Protein AF-A0A2T5MCN2-F1 (afdb_monomer_lite)

Structure (mmCIF, N/CA/C/O backbone):
data_AF-A0A2T5MCN2-F1
#
_entry.id   AF-A0A2T5MCN2-F1
#
loop_
_atom_site.group_PDB
_atom_site.id
_atom_site.type_symbol
_atom_site.label_atom_id
_atom_site.label_alt_id
_atom_site.label_comp_id
_atom_site.label_asym_id
_atom_site.label_entity_id
_atom_site.label_seq_id
_atom_site.pdbx_PDB_ins_code
_atom_site.Cartn_x
_atom_site.Cartn_y
_atom_site.Cartn_z
_atom_site.occupancy
_atom_site.B_iso_or_equiv
_atom_site.auth_seq_id
_atom_site.auth_comp_id
_atom_site.auth_asym_id
_atom_site.auth_atom_id
_atom_site.pdbx_PDB_model_num
ATOM 1 N N . MET A 1 1 ? 43.649 1.079 -16.950 1.00 46.91 1 MET A N 1
ATOM 2 C CA . MET A 1 1 ? 42.251 0.987 -17.440 1.00 46.91 1 MET A CA 1
ATOM 3 C C . MET A 1 1 ? 41.212 0.605 -16.368 1.00 46.91 1 MET A C 1
ATOM 5 O O . MET A 1 1 ? 40.053 0.460 -16.712 1.00 46.91 1 MET A O 1
ATOM 9 N N . PHE A 1 2 ? 41.551 0.526 -15.072 1.00 48.06 2 PHE A N 1
ATOM 10 C CA . PHE A 1 2 ? 40.598 0.123 -14.013 1.00 48.06 2 PHE A CA 1
ATOM 11 C C . PHE A 1 2 ? 39.789 1.269 -13.373 1.00 48.06 2 PHE A C 1
ATOM 13 O O . PHE A 1 2 ? 38.856 1.026 -12.616 1.00 48.06 2 PHE A O 1
ATOM 20 N N . LYS A 1 3 ? 40.130 2.530 -13.666 1.00 44.03 3 LYS A N 1
ATOM 21 C CA . LYS A 1 3 ? 39.571 3.696 -12.963 1.00 44.03 3 LYS A CA 1
ATOM 22 C C . LYS A 1 3 ? 38.151 4.068 -13.425 1.00 44.03 3 LYS A C 1
ATOM 24 O O . LYS A 1 3 ? 37.387 4.597 -12.631 1.00 44.03 3 LYS A O 1
ATOM 29 N N . ASN A 1 4 ? 37.769 3.727 -14.662 1.00 47.72 4 ASN A N 1
ATOM 30 C CA . ASN A 1 4 ? 36.442 4.058 -15.202 1.00 47.72 4 ASN A CA 1
ATOM 31 C C . ASN A 1 4 ? 35.338 3.087 -14.758 1.00 47.72 4 ASN A C 1
ATOM 33 O O . ASN A 1 4 ? 34.189 3.498 -14.651 1.00 47.72 4 ASN A O 1
ATOM 37 N N . PHE A 1 5 ? 35.666 1.827 -14.454 1.00 51.50 5 PHE A N 1
ATOM 38 C CA . PHE A 1 5 ? 34.665 0.850 -14.008 1.00 51.50 5 PHE A CA 1
ATOM 39 C C . PHE A 1 5 ? 34.143 1.159 -12.600 1.00 51.50 5 PHE A C 1
ATOM 41 O O . PHE A 1 5 ? 32.957 1.004 -12.325 1.00 51.50 5 PHE A O 1
ATOM 48 N N . LEU A 1 6 ? 35.018 1.670 -11.727 1.00 50.34 6 LEU A N 1
ATOM 49 C CA . LEU A 1 6 ? 34.664 2.003 -10.348 1.00 50.34 6 LEU A CA 1
ATOM 50 C C . LEU A 1 6 ? 33.726 3.220 -10.266 1.00 50.34 6 LEU A C 1
ATOM 52 O O . LEU A 1 6 ? 32.843 3.256 -9.418 1.00 50.34 6 LEU A O 1
ATOM 56 N N . VAL A 1 7 ? 33.867 4.181 -11.187 1.00 53.97 7 VAL A N 1
ATOM 57 C CA . VAL A 1 7 ? 32.994 5.367 -11.269 1.00 53.97 7 VAL A CA 1
ATOM 58 C C . VAL A 1 7 ? 31.598 4.999 -11.778 1.00 53.97 7 VAL A C 1
ATOM 60 O O . VAL A 1 7 ? 30.608 5.508 -11.261 1.00 53.97 7 VAL A O 1
ATOM 63 N N . ILE A 1 8 ? 31.498 4.077 -12.740 1.00 53.81 8 ILE A N 1
ATOM 64 C CA . ILE A 1 8 ? 30.208 3.615 -13.277 1.00 53.81 8 ILE A CA 1
ATOM 65 C C . ILE A 1 8 ? 29.463 2.757 -12.243 1.00 53.81 8 ILE A C 1
ATOM 67 O O . ILE A 1 8 ? 28.261 2.933 -12.054 1.00 53.81 8 ILE A O 1
ATOM 71 N N . ALA A 1 9 ? 30.171 1.883 -11.519 1.00 53.72 9 ALA A N 1
ATOM 72 C CA . ALA A 1 9 ? 29.577 1.080 -10.450 1.00 53.72 9 ALA A CA 1
ATOM 73 C C . ALA A 1 9 ? 29.083 1.946 -9.275 1.00 53.72 9 ALA A C 1
ATOM 75 O O . ALA A 1 9 ? 27.984 1.715 -8.768 1.00 53.72 9 ALA A O 1
ATOM 76 N N . LEU A 1 10 ? 29.835 2.988 -8.889 1.00 51.22 10 LEU A N 1
ATOM 77 C CA . LEU A 1 10 ? 29.373 3.946 -7.878 1.00 51.22 10 LEU A CA 1
ATOM 78 C C . LEU A 1 10 ? 28.156 4.748 -8.363 1.00 51.22 10 LEU A C 1
ATOM 80 O O . LEU A 1 10 ? 27.200 4.914 -7.609 1.00 51.22 10 LEU A O 1
ATOM 84 N N . ALA A 1 11 ? 28.147 5.208 -9.617 1.00 49.97 11 ALA A N 1
ATOM 85 C CA . ALA A 1 11 ? 27.020 5.961 -10.171 1.00 49.97 11 ALA A CA 1
ATOM 86 C C . ALA A 1 11 ? 25.726 5.127 -10.229 1.00 49.97 11 ALA A C 1
ATOM 88 O O . ALA A 1 11 ? 24.652 5.633 -9.901 1.00 49.97 11 ALA A O 1
ATOM 89 N N . LEU A 1 12 ? 25.829 3.834 -10.557 1.00 49.88 12 LEU A N 1
ATOM 90 C CA . LEU A 1 12 ? 24.703 2.898 -10.496 1.00 49.88 12 LEU A CA 1
ATOM 91 C C . LEU A 1 12 ? 24.192 2.724 -9.059 1.00 49.88 12 LEU A C 1
ATOM 93 O O . LEU A 1 12 ? 22.981 2.747 -8.842 1.00 49.88 12 LEU A O 1
ATOM 97 N N . SER A 1 13 ? 25.096 2.644 -8.076 1.00 50.44 13 SER A N 1
ATOM 98 C CA . SER A 1 13 ? 24.719 2.499 -6.663 1.00 50.44 13 SER A CA 1
ATOM 99 C C . SER A 1 13 ? 24.060 3.748 -6.062 1.00 50.44 13 SER A C 1
ATOM 101 O O . SER A 1 13 ? 23.161 3.613 -5.236 1.00 50.44 13 SER A O 1
ATOM 103 N N . LEU A 1 14 ? 24.425 4.959 -6.510 1.00 49.44 14 LEU A N 1
ATOM 104 C CA . LEU A 1 14 ? 23.756 6.192 -6.071 1.00 49.44 14 LEU A CA 1
ATOM 105 C C . LEU A 1 14 ? 22.398 6.403 -6.763 1.00 49.44 14 LEU A C 1
ATOM 107 O O . LEU A 1 14 ? 21.497 6.990 -6.168 1.00 49.44 14 LEU A O 1
ATOM 111 N N . SER A 1 15 ? 22.220 5.907 -7.994 1.00 47.81 15 SER A N 1
ATOM 112 C CA . SER A 1 15 ? 20.956 6.057 -8.739 1.00 47.81 15 SER A CA 1
ATOM 113 C C . SER A 1 15 ? 19.795 5.235 -8.166 1.00 47.81 15 SER A C 1
ATOM 115 O O . SER A 1 15 ? 18.632 5.570 -8.388 1.00 47.81 15 SER A O 1
ATOM 117 N N . ALA A 1 16 ? 20.101 4.190 -7.391 1.00 51.44 16 ALA A N 1
ATOM 118 C CA . ALA A 1 16 ? 19.106 3.330 -6.755 1.00 51.44 16 ALA A CA 1
ATOM 119 C C . ALA A 1 16 ? 18.401 3.990 -5.553 1.00 51.44 16 ALA A C 1
ATOM 121 O O . ALA A 1 16 ? 17.403 3.459 -5.082 1.00 51.44 16 ALA A O 1
ATOM 122 N N . CYS A 1 17 ? 18.889 5.143 -5.078 1.00 53.69 17 CYS A N 1
ATOM 123 C CA . CYS A 1 17 ? 18.355 5.839 -3.902 1.00 53.69 17 CYS A CA 1
ATOM 124 C C . CYS A 1 17 ? 17.613 7.145 -4.250 1.00 53.69 17 CYS A C 1
ATOM 126 O O . CYS A 1 17 ? 17.279 7.932 -3.366 1.00 53.69 17 CYS A O 1
ATOM 128 N N . VAL A 1 18 ? 17.376 7.417 -5.540 1.00 64.38 18 VAL A N 1
ATOM 129 C CA . VAL A 1 18 ? 16.659 8.621 -5.975 1.00 64.38 18 VAL A CA 1
ATOM 130 C C . VAL A 1 18 ? 15.195 8.275 -6.218 1.00 64.38 18 VAL A C 1
ATOM 132 O O . VAL A 1 18 ? 14.833 7.718 -7.256 1.00 64.38 18 VAL A O 1
ATOM 135 N N . THR A 1 19 ? 14.343 8.640 -5.263 1.00 68.31 19 THR A N 1
ATOM 136 C CA . THR A 1 19 ? 12.894 8.691 -5.470 1.00 68.31 19 THR A CA 1
ATOM 137 C C . THR A 1 19 ? 12.600 9.745 -6.540 1.00 68.31 19 THR A C 1
ATOM 139 O O . THR A 1 19 ? 12.780 10.938 -6.300 1.00 68.31 19 THR A O 1
ATOM 142 N N . LEU A 1 20 ? 12.166 9.320 -7.730 1.00 78.12 20 LEU A N 1
ATOM 143 C CA . LEU A 1 20 ? 11.791 10.214 -8.834 1.00 78.12 20 LEU A CA 1
ATOM 144 C C . LEU A 1 20 ? 10.558 11.032 -8.464 1.00 78.12 20 LEU A C 1
ATOM 146 O O . LEU A 1 20 ? 10.486 12.229 -8.737 1.00 78.12 20 LEU A O 1
ATOM 150 N N . TYR A 1 21 ? 9.575 10.374 -7.854 1.00 80.56 21 TYR A N 1
ATOM 151 C CA . TYR A 1 21 ? 8.405 11.042 -7.314 1.00 80.56 21 TYR A CA 1
ATOM 152 C C . TYR A 1 21 ? 7.809 10.263 -6.148 1.00 80.56 21 TYR A C 1
ATOM 154 O O . TYR A 1 21 ? 7.876 9.037 -6.087 1.00 80.56 21 TYR A O 1
ATOM 162 N N . SER A 1 22 ? 7.184 11.007 -5.243 1.00 84.94 22 SER A N 1
ATOM 163 C CA . SER A 1 22 ? 6.404 10.476 -4.135 1.00 84.94 22 SER A CA 1
ATOM 164 C C . SER A 1 22 ? 4.974 10.986 -4.251 1.00 84.94 22 SER A C 1
ATOM 166 O O . SER A 1 22 ? 4.742 12.174 -4.510 1.00 84.94 22 SER A O 1
ATOM 168 N N . LYS A 1 23 ? 4.003 10.088 -4.106 1.00 87.88 23 LYS A N 1
ATOM 169 C CA . LYS A 1 23 ? 2.585 10.441 -4.034 1.00 87.88 23 LYS A CA 1
ATOM 170 C C . LYS A 1 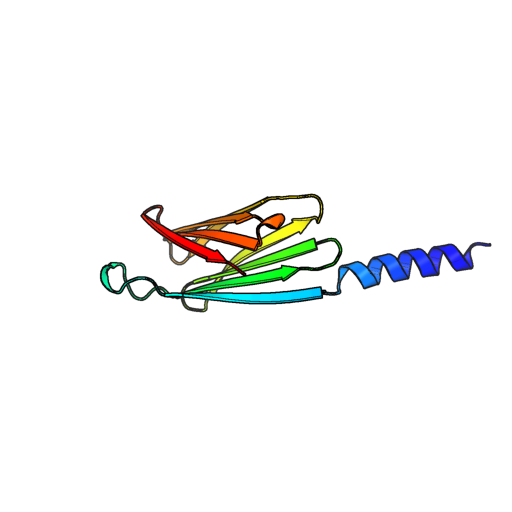23 ? 1.964 9.767 -2.826 1.00 87.88 23 LYS A C 1
ATOM 172 O O . LYS A 1 23 ? 2.054 8.555 -2.679 1.00 87.88 23 LYS A O 1
ATOM 177 N N . THR A 1 24 ? 1.271 10.560 -2.020 1.00 89.44 24 THR A N 1
ATOM 178 C CA . THR A 1 24 ? 0.465 10.075 -0.902 1.00 89.44 24 THR A CA 1
ATOM 179 C C . THR A 1 24 ? -1.008 10.269 -1.224 1.00 89.44 24 THR A C 1
ATOM 181 O O . THR A 1 24 ? -1.417 11.312 -1.748 1.00 89.44 24 THR A O 1
ATOM 184 N N . ARG A 1 25 ? -1.807 9.246 -0.937 1.00 90.06 25 ARG A N 1
ATOM 185 C CA . ARG A 1 25 ? -3.259 9.254 -1.073 1.00 90.06 25 ARG A CA 1
ATOM 186 C C . ARG A 1 25 ? -3.882 8.790 0.219 1.00 90.06 25 ARG A C 1
ATOM 188 O O . ARG A 1 25 ? -3.456 7.799 0.796 1.00 90.06 25 ARG A O 1
ATOM 195 N N . GLU A 1 26 ? -4.910 9.509 0.630 1.00 89.81 26 GLU A N 1
ATOM 196 C CA . GLU A 1 26 ? -5.668 9.199 1.827 1.00 89.81 26 GLU A CA 1
ATOM 197 C C . GLU A 1 26 ? -7.095 8.837 1.446 1.00 89.81 26 GLU A C 1
ATOM 199 O O . GLU A 1 26 ? -7.699 9.443 0.558 1.00 89.81 26 GLU A O 1
ATOM 204 N N . TRP A 1 27 ? -7.633 7.853 2.144 1.00 88.25 27 TRP A N 1
ATOM 205 C CA . TRP A 1 27 ? -9.020 7.452 2.076 1.00 88.25 27 TRP A CA 1
ATOM 206 C C . TRP A 1 27 ? -9.562 7.340 3.492 1.00 88.25 27 TRP A C 1
ATOM 208 O O . TRP A 1 27 ? -8.938 6.752 4.374 1.00 88.25 27 TRP A O 1
ATOM 218 N N . LYS A 1 28 ? -10.736 7.924 3.709 1.00 86.69 28 LYS A N 1
ATOM 219 C CA . LYS A 1 28 ? -11.449 7.837 4.978 1.00 86.69 28 LYS A CA 1
ATOM 220 C C . LYS A 1 28 ? -12.598 6.863 4.816 1.00 86.69 28 LYS A C 1
ATOM 222 O O . LYS A 1 28 ? -13.395 7.000 3.885 1.00 86.69 28 LYS A O 1
ATOM 227 N N . ALA A 1 29 ? -12.672 5.904 5.724 1.00 79.94 29 ALA A N 1
ATOM 228 C 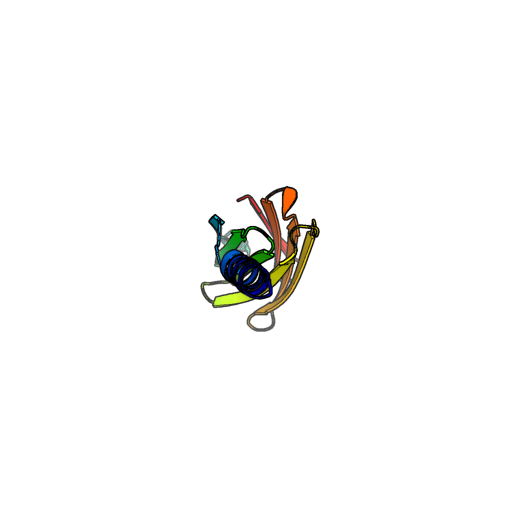CA . ALA A 1 29 ? -13.751 4.947 5.752 1.00 79.94 29 ALA A CA 1
ATOM 229 C C . ALA A 1 29 ? -15.085 5.649 6.049 1.00 79.94 29 ALA A C 1
ATOM 231 O O . ALA A 1 29 ? -15.123 6.634 6.794 1.00 79.94 29 ALA A O 1
ATOM 232 N N . PRO A 1 30 ? -16.196 5.171 5.465 1.00 77.19 30 PRO A N 1
ATOM 233 C CA . PRO A 1 30 ? -17.518 5.646 5.831 1.00 77.19 30 PRO A CA 1
ATOM 234 C C . PRO A 1 30 ? -17.765 5.435 7.325 1.00 77.19 30 PRO A C 1
ATOM 236 O O . PRO A 1 30 ? -17.472 4.373 7.865 1.00 77.19 30 PRO A O 1
ATOM 239 N N . ARG A 1 31 ? -18.414 6.402 7.974 1.00 72.38 31 ARG A N 1
ATOM 240 C CA . ARG A 1 31 ? -18.680 6.395 9.425 1.00 72.38 31 ARG A CA 1
ATOM 241 C C . ARG A 1 31 ? -19.386 5.128 9.945 1.00 72.38 31 ARG A C 1
ATOM 243 O O . ARG A 1 31 ? -19.300 4.817 11.123 1.00 72.38 31 ARG A O 1
ATOM 250 N N . ILE A 1 32 ? -20.078 4.403 9.062 1.00 68.12 32 ILE A N 1
ATOM 251 C CA . ILE A 1 32 ? -20.814 3.160 9.349 1.00 68.12 32 ILE A CA 1
ATOM 252 C C . ILE A 1 32 ? -19.869 1.999 9.703 1.00 68.12 32 ILE A C 1
ATOM 254 O O . ILE A 1 32 ? -20.247 1.120 10.470 1.00 68.12 32 ILE A O 1
ATOM 258 N N . VAL A 1 33 ? -18.648 1.996 9.166 1.00 66.44 33 VAL A N 1
ATOM 259 C CA . VAL A 1 33 ? -17.646 0.937 9.381 1.00 66.44 33 VAL A CA 1
ATOM 260 C C . VAL A 1 33 ? -16.546 1.341 10.373 1.00 66.44 33 VAL A C 1
ATOM 262 O O . VAL A 1 33 ? -15.610 0.580 10.587 1.00 66.44 33 VAL A O 1
ATOM 265 N N . GLY A 1 34 ? -16.678 2.507 11.013 1.00 69.31 34 GLY A N 1
ATOM 266 C CA . GLY A 1 34 ? -15.712 3.068 11.961 1.00 69.31 34 GLY A CA 1
ATOM 267 C C . GLY A 1 34 ? -14.873 4.207 11.375 1.00 69.31 34 GLY A C 1
ATOM 268 O O . GLY A 1 34 ? -14.805 4.397 10.160 1.00 69.31 34 GLY A O 1
ATOM 269 N N . ASP A 1 35 ? -14.224 4.976 12.250 1.00 77.19 35 ASP A N 1
ATOM 270 C CA . ASP A 1 35 ? -13.352 6.093 11.867 1.00 77.19 35 ASP A CA 1
ATOM 271 C C . ASP A 1 35 ? -11.948 5.575 11.502 1.00 77.19 35 ASP A C 1
ATOM 273 O O . ASP A 1 35 ? -10.970 5.789 12.219 1.00 77.19 35 ASP A O 1
ATOM 277 N N . TYR A 1 36 ? -11.851 4.858 10.379 1.00 80.56 36 TYR A N 1
ATOM 278 C CA . TYR A 1 36 ? -10.571 4.426 9.814 1.00 80.56 36 TYR A CA 1
ATOM 279 C C . TYR A 1 36 ? -10.084 5.410 8.747 1.00 80.56 36 TYR A C 1
ATOM 281 O O . TYR A 1 36 ? -10.809 5.741 7.811 1.00 80.56 36 TYR A O 1
ATOM 289 N N . THR A 1 37 ? -8.837 5.860 8.850 1.00 87.56 37 THR A N 1
ATOM 290 C CA . THR A 1 37 ? -8.151 6.630 7.804 1.00 87.56 37 THR A CA 1
ATOM 291 C C . THR A 1 37 ? -7.005 5.801 7.256 1.00 87.56 37 THR A C 1
ATOM 293 O O . THR A 1 37 ? -6.047 5.521 7.971 1.00 87.56 37 THR A O 1
ATOM 296 N N . VAL A 1 38 ? -7.095 5.412 5.991 1.00 88.19 38 VAL A N 1
ATOM 297 C CA . VAL A 1 38 ? -6.036 4.703 5.275 1.00 88.19 38 VAL A CA 1
ATOM 298 C C . VAL A 1 38 ? -5.236 5.722 4.488 1.00 88.19 38 VAL A C 1
ATOM 300 O O . VAL A 1 38 ? -5.798 6.431 3.657 1.00 88.19 38 VAL A O 1
ATOM 303 N N . SER A 1 39 ? -3.933 5.790 4.712 1.00 89.69 39 SER A N 1
ATOM 304 C CA . SER A 1 39 ? -3.022 6.544 3.861 1.00 89.69 39 SER A CA 1
ATOM 305 C C . SER A 1 39 ? -2.052 5.592 3.186 1.00 89.69 39 SER A C 1
ATOM 307 O O . SER A 1 39 ? -1.433 4.756 3.831 1.00 89.69 39 SER A O 1
ATOM 309 N N . ALA A 1 40 ? -1.930 5.687 1.870 1.00 90.62 40 ALA A N 1
ATOM 310 C CA . ALA A 1 40 ? -0.918 4.966 1.122 1.00 90.62 40 ALA A CA 1
ATOM 311 C C . ALA A 1 40 ? 0.037 5.970 0.491 1.00 90.62 40 ALA A C 1
ATOM 313 O O . ALA A 1 40 ? -0.388 6.985 -0.059 1.00 90.62 40 ALA A O 1
ATOM 314 N N . THR A 1 41 ? 1.325 5.676 0.564 1.00 90.94 41 THR A N 1
ATOM 315 C CA . THR A 1 41 ? 2.399 6.448 -0.046 1.00 90.94 41 THR A CA 1
ATOM 316 C C . THR A 1 41 ? 3.128 5.546 -1.019 1.00 90.94 41 THR A C 1
ATOM 318 O O . THR A 1 41 ? 3.590 4.474 -0.639 1.00 90.94 41 THR A O 1
ATOM 321 N N . MET A 1 42 ? 3.226 5.987 -2.267 1.00 89.12 42 MET A N 1
ATOM 322 C CA . MET A 1 42 ? 3.990 5.325 -3.313 1.00 89.12 42 MET A CA 1
ATOM 323 C C . MET A 1 42 ? 5.183 6.210 -3.674 1.00 89.12 42 MET A C 1
ATOM 325 O O . MET A 1 42 ? 5.013 7.327 -4.172 1.00 89.12 42 MET A O 1
ATOM 329 N N . ASN A 1 43 ? 6.383 5.707 -3.404 1.00 89.12 43 ASN A N 1
ATOM 330 C CA . ASN A 1 43 ? 7.653 6.314 -3.775 1.00 89.12 43 ASN A CA 1
ATOM 331 C C . ASN A 1 43 ? 8.202 5.554 -4.976 1.00 89.12 43 ASN A C 1
ATOM 333 O O . ASN A 1 43 ? 8.601 4.403 -4.853 1.00 89.12 43 ASN A O 1
ATOM 337 N N . VAL A 1 44 ? 8.219 6.184 -6.143 1.00 84.38 44 VAL A N 1
ATOM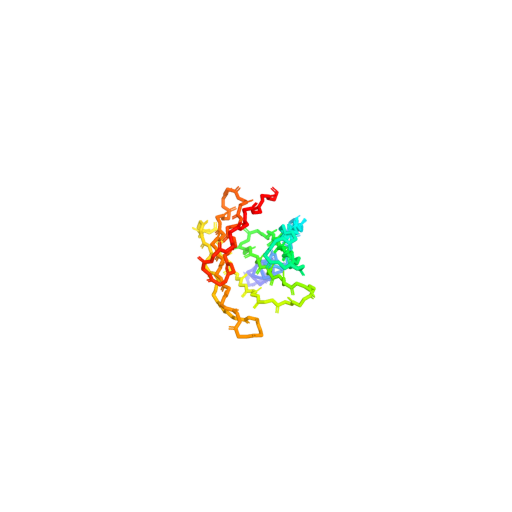 338 C CA . VAL A 1 44 ? 8.722 5.551 -7.363 1.00 84.38 44 VAL A CA 1
ATOM 339 C C . VAL A 1 44 ? 10.131 6.048 -7.624 1.00 84.38 44 VAL A C 1
ATOM 341 O O . VAL A 1 44 ? 10.336 7.237 -7.865 1.00 84.38 44 VAL A O 1
ATOM 344 N N . GLY A 1 45 ? 11.100 5.143 -7.571 1.00 82.75 45 GLY A N 1
ATOM 345 C CA . GLY A 1 45 ? 12.464 5.343 -8.044 1.00 82.75 45 GLY A CA 1
ATOM 346 C C . GLY A 1 45 ? 12.668 4.797 -9.459 1.00 82.75 45 GLY A C 1
ATOM 347 O O . GLY A 1 45 ? 11.739 4.327 -10.113 1.00 82.75 45 GLY A O 1
ATOM 348 N N . LEU A 1 46 ? 13.910 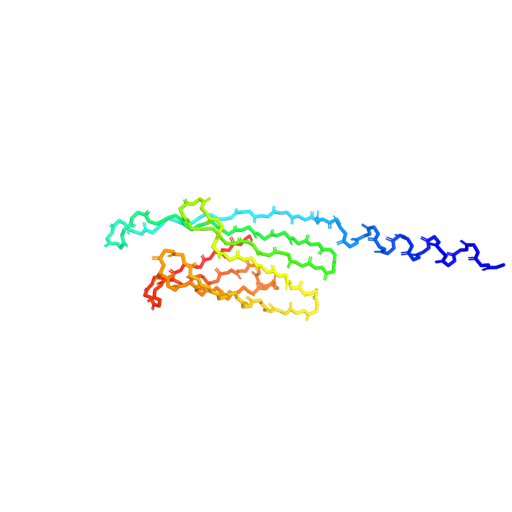4.859 -9.944 1.00 78.62 46 LEU A N 1
ATOM 349 C CA . LEU A 1 46 ? 14.282 4.362 -11.277 1.00 78.62 46 LEU A CA 1
ATOM 350 C C . LEU A 1 46 ? 14.170 2.836 -11.403 1.00 78.62 46 LEU A C 1
ATOM 352 O O . LEU A 1 46 ? 13.770 2.331 -12.447 1.00 78.62 46 LEU A O 1
ATOM 356 N N . LEU A 1 47 ? 14.556 2.112 -10.350 1.00 81.38 47 LEU A N 1
ATOM 357 C CA . LEU A 1 47 ? 14.628 0.647 -10.347 1.00 81.38 47 LEU A CA 1
ATOM 358 C C . LEU A 1 47 ? 13.693 -0.001 -9.330 1.00 81.38 47 LEU A C 1
ATOM 360 O O . LEU A 1 47 ? 13.398 -1.187 -9.450 1.00 81.38 47 LEU A O 1
ATOM 364 N N . ILE A 1 48 ? 13.261 0.754 -8.324 1.00 83.75 48 ILE A N 1
ATOM 365 C CA . ILE A 1 48 ? 12.498 0.254 -7.185 1.00 83.75 48 ILE A CA 1
ATOM 366 C C . ILE A 1 48 ? 11.353 1.227 -6.923 1.00 83.75 48 ILE A C 1
ATOM 368 O O . ILE A 1 48 ? 11.526 2.440 -7.015 1.00 83.75 48 ILE A O 1
ATOM 372 N N . THR A 1 49 ? 10.182 0.685 -6.619 1.00 87.44 49 THR A N 1
ATOM 373 C CA . THR A 1 49 ? 9.033 1.417 -6.099 1.00 87.44 49 THR A CA 1
ATOM 374 C C . THR A 1 49 ? 8.749 0.945 -4.684 1.00 87.44 49 THR A C 1
ATOM 376 O O . THR A 1 49 ? 8.455 -0.232 -4.484 1.00 87.44 49 THR A O 1
ATOM 379 N N . ASP A 1 50 ? 8.797 1.854 -3.719 1.00 89.81 50 ASP A N 1
ATOM 380 C CA . ASP A 1 50 ? 8.379 1.589 -2.348 1.00 89.81 50 ASP A CA 1
ATOM 381 C C . ASP A 1 50 ? 6.914 1.959 -2.176 1.00 89.81 50 ASP A C 1
ATOM 383 O O . ASP A 1 50 ? 6.469 3.033 -2.594 1.00 89.81 50 ASP A O 1
ATOM 387 N N . VAL A 1 51 ? 6.164 1.091 -1.512 1.00 90.38 51 VAL A N 1
ATOM 388 C CA . VAL A 1 51 ? 4.805 1.389 -1.083 1.00 90.38 51 VAL A CA 1
ATOM 389 C C . VAL A 1 51 ? 4.721 1.233 0.422 1.00 90.38 51 VAL A C 1
ATOM 391 O O . VAL A 1 51 ? 5.142 0.228 0.990 1.00 90.38 51 VAL A O 1
ATOM 394 N N . THR A 1 52 ? 4.154 2.238 1.073 1.00 92.50 52 THR A N 1
ATOM 395 C CA . THR A 1 52 ? 3.850 2.226 2.501 1.00 92.50 52 THR A CA 1
ATOM 396 C C . THR A 1 52 ? 2.371 2.489 2.684 1.00 92.50 52 THR A C 1
ATOM 398 O O . THR A 1 52 ? 1.830 3.411 2.081 1.00 92.50 52 THR A O 1
ATOM 401 N N . ILE A 1 53 ? 1.714 1.690 3.511 1.00 90.69 53 ILE A N 1
ATOM 402 C CA . ILE A 1 53 ? 0.305 1.837 3.853 1.00 90.69 53 ILE A CA 1
ATOM 403 C C . ILE A 1 53 ? 0.226 2.018 5.352 1.00 90.69 53 ILE A C 1
ATOM 405 O O . ILE A 1 53 ? 0.794 1.243 6.118 1.00 90.69 53 ILE A O 1
ATOM 409 N N . SER A 1 54 ? -0.504 3.037 5.758 1.00 90.56 54 SER A N 1
ATOM 410 C CA . SER A 1 54 ? -0.754 3.386 7.138 1.00 90.56 54 SER A CA 1
ATOM 411 C C . SER A 1 54 ? -2.252 3.400 7.390 1.00 90.56 54 SER A C 1
ATOM 413 O O . SER A 1 54 ? -3.035 3.840 6.548 1.00 90.56 54 SER A O 1
ATOM 415 N N . VAL A 1 55 ? -2.655 2.939 8.566 1.00 88.12 55 VAL A N 1
ATOM 416 C CA . VAL A 1 55 ? -4.039 2.989 9.036 1.00 88.12 55 VAL A CA 1
ATOM 417 C C . VAL A 1 55 ? -4.070 3.781 10.333 1.00 88.12 55 VAL A C 1
ATOM 419 O O . VAL A 1 55 ? -3.272 3.548 11.238 1.00 88.12 55 VAL A O 1
ATOM 422 N N . ASN A 1 56 ? -4.952 4.776 10.403 1.00 88.12 56 ASN A N 1
ATOM 423 C CA . ASN A 1 56 ? -5.074 5.713 11.522 1.00 88.12 56 ASN A CA 1
ATOM 424 C C . ASN A 1 56 ? -3.742 6.385 11.896 1.00 88.12 56 ASN A C 1
ATOM 426 O O . ASN A 1 56 ? -3.432 6.590 13.067 1.00 88.12 56 ASN A O 1
ATOM 430 N N . GLY A 1 57 ? -2.931 6.708 10.883 1.00 84.44 57 GLY A N 1
ATOM 431 C CA . GLY A 1 57 ? -1.626 7.353 11.054 1.00 84.44 57 GLY A CA 1
ATOM 432 C C . GLY A 1 57 ? -0.496 6.422 11.507 1.00 84.44 57 GLY A C 1
ATOM 433 O O . GLY A 1 57 ? 0.642 6.875 11.604 1.00 84.44 57 GLY A O 1
ATOM 434 N N . ARG A 1 58 ? -0.763 5.132 11.745 1.00 86.56 58 ARG A N 1
ATOM 435 C CA . ARG A 1 58 ? 0.264 4.125 12.045 1.00 86.56 58 ARG A CA 1
ATOM 436 C C . ARG A 1 58 ? 0.605 3.332 10.798 1.00 86.56 58 ARG A C 1
ATOM 438 O O . ARG A 1 58 ? -0.299 2.878 10.104 1.00 86.56 58 ARG A O 1
ATOM 445 N N . GLN A 1 59 ? 1.892 3.143 10.531 1.00 89.00 59 GLN A N 1
ATOM 446 C CA . GLN A 1 59 ? 2.344 2.300 9.430 1.00 89.00 59 GLN A CA 1
ATOM 447 C C . GLN A 1 59 ? 1.893 0.857 9.663 1.00 89.00 59 GLN A C 1
ATOM 449 O O . GLN A 1 59 ? 2.264 0.238 10.656 1.00 89.00 59 GLN A O 1
ATOM 454 N N . ALA A 1 60 ? 1.075 0.361 8.743 1.00 89.00 60 ALA A N 1
ATOM 455 C CA . ALA A 1 60 ? 0.489 -0.967 8.759 1.00 89.00 60 ALA A CA 1
ATOM 456 C C . ALA A 1 60 ? 1.316 -1.938 7.919 1.00 89.00 60 ALA A C 1
ATOM 458 O O . ALA A 1 60 ? 1.683 -3.016 8.368 1.00 89.00 60 ALA A O 1
ATOM 459 N N . LEU A 1 61 ? 1.620 -1.529 6.688 1.00 90.81 61 LEU A N 1
ATOM 460 C CA . LEU A 1 61 ? 2.286 -2.351 5.691 1.00 90.81 61 LEU A CA 1
ATOM 461 C C . LEU A 1 61 ? 3.363 -1.526 4.998 1.00 90.81 61 LEU A C 1
ATOM 463 O O . LEU A 1 61 ? 3.187 -0.334 4.745 1.00 90.81 61 LEU A O 1
ATOM 467 N N . ALA A 1 62 ? 4.470 -2.163 4.646 1.00 91.12 62 ALA A N 1
ATOM 468 C CA . ALA A 1 62 ? 5.454 -1.582 3.752 1.00 91.12 62 ALA A CA 1
ATOM 469 C C . ALA A 1 62 ? 6.110 -2.676 2.924 1.00 91.12 62 ALA A C 1
ATOM 471 O O . ALA A 1 62 ? 6.351 -3.777 3.413 1.00 91.12 62 ALA A O 1
ATOM 472 N N . GLY A 1 63 ? 6.423 -2.356 1.678 1.00 90.06 63 GLY A N 1
ATOM 473 C CA . GLY A 1 63 ? 7.197 -3.238 0.827 1.00 90.06 63 GLY A CA 1
ATOM 474 C C . GLY A 1 63 ? 7.690 -2.523 -0.413 1.00 90.06 63 GLY A C 1
ATOM 475 O O . GLY A 1 63 ? 7.366 -1.362 -0.663 1.00 90.06 63 GLY A O 1
ATOM 476 N N . GLN A 1 64 ? 8.505 -3.239 -1.171 1.00 90.19 64 GLN A N 1
ATOM 477 C CA . GLN A 1 64 ? 9.216 -2.701 -2.318 1.00 90.19 64 GLN A CA 1
ATOM 478 C C . GLN A 1 64 ? 8.977 -3.599 -3.526 1.00 90.19 64 GLN A C 1
ATOM 480 O O . GLN A 1 64 ? 8.914 -4.822 -3.403 1.00 90.19 64 GLN A O 1
ATOM 485 N N . SER A 1 65 ? 8.870 -2.989 -4.698 1.00 88.31 65 SER A N 1
ATOM 486 C CA . SER A 1 65 ? 8.697 -3.669 -5.976 1.00 88.31 65 SER A CA 1
ATOM 487 C C . SER A 1 65 ? 9.778 -3.226 -6.944 1.00 88.31 65 SER A C 1
ATOM 489 O O . SER A 1 65 ? 10.015 -2.031 -7.107 1.00 88.31 65 SER A O 1
ATOM 491 N N . TRP A 1 66 ? 10.420 -4.174 -7.619 1.00 85.75 66 TRP A N 1
ATOM 492 C CA . TRP A 1 66 ? 11.364 -3.863 -8.691 1.00 85.75 66 TRP A CA 1
ATOM 493 C C . TRP A 1 66 ? 10.639 -3.309 -9.921 1.00 85.75 66 TRP A C 1
ATOM 495 O O . TRP A 1 66 ? 9.471 -3.614 -10.146 1.00 85.75 66 TRP A O 1
ATOM 505 N N . PHE A 1 67 ? 11.338 -2.527 -10.745 1.00 80.94 67 PHE A N 1
ATOM 506 C CA . PHE A 1 67 ? 10.771 -1.846 -11.917 1.00 80.94 67 PHE A CA 1
ATOM 507 C C . PHE A 1 67 ? 10.169 -2.794 -12.964 1.00 80.94 67 PHE A C 1
ATOM 509 O O . PHE A 1 67 ? 9.335 -2.374 -13.762 1.00 80.94 67 PHE A O 1
ATOM 516 N N . TRP A 1 68 ? 10.605 -4.058 -12.988 1.00 81.88 68 TRP A N 1
ATOM 517 C CA . TRP A 1 68 ? 10.054 -5.092 -13.868 1.00 81.88 68 TRP A CA 1
ATOM 518 C C . TRP A 1 68 ? 8.808 -5.774 -13.294 1.00 81.88 68 TRP A C 1
ATOM 520 O O . TRP A 1 68 ? 8.184 -6.570 -13.991 1.00 81.88 68 TRP A O 1
ATOM 530 N N . SER A 1 69 ? 8.482 -5.531 -12.023 1.00 86.44 69 SER A N 1
ATOM 531 C CA . SER A 1 69 ? 7.330 -6.126 -11.359 1.00 86.44 69 SER A CA 1
ATOM 532 C C . SER A 1 69 ? 6.123 -5.205 -11.474 1.00 86.44 69 SER A C 1
ATOM 534 O O . SER A 1 69 ? 6.181 -4.018 -11.149 1.00 86.44 69 SER A O 1
ATOM 536 N N . ASP A 1 70 ? 5.012 -5.780 -11.919 1.00 87.31 70 ASP A N 1
ATOM 537 C CA . ASP A 1 70 ? 3.780 -5.041 -12.191 1.00 87.31 70 ASP A CA 1
ATOM 538 C C . ASP A 1 70 ? 2.903 -4.905 -10.951 1.00 87.31 70 ASP A C 1
ATOM 540 O O . ASP A 1 70 ? 2.117 -3.960 -10.839 1.00 87.31 70 ASP A O 1
ATOM 544 N N . THR A 1 71 ? 3.055 -5.839 -10.016 1.00 92.06 71 THR A N 1
ATOM 545 C CA . THR A 1 71 ? 2.234 -5.951 -8.817 1.00 92.06 71 THR A CA 1
ATOM 546 C C . THR A 1 71 ? 3.091 -6.092 -7.570 1.00 92.06 71 THR A C 1
ATOM 548 O O . THR A 1 71 ? 4.125 -6.759 -7.585 1.00 92.06 71 THR A O 1
ATOM 551 N N . LEU A 1 72 ? 2.614 -5.510 -6.476 1.00 91.19 72 LEU A N 1
ATOM 552 C CA . LEU A 1 72 ? 3.155 -5.663 -5.135 1.00 91.19 72 LEU A CA 1
ATOM 553 C C . LEU A 1 72 ? 2.011 -6.033 -4.196 1.00 91.19 72 LEU A C 1
ATOM 555 O O . LEU A 1 72 ? 1.080 -5.248 -4.019 1.00 91.19 72 LEU A O 1
ATOM 559 N N . THR A 1 73 ? 2.097 -7.217 -3.602 1.00 92.88 73 THR A N 1
ATOM 560 C CA . THR A 1 73 ? 1.153 -7.668 -2.579 1.00 92.88 73 THR A CA 1
ATOM 561 C C . THR A 1 73 ? 1.764 -7.426 -1.209 1.00 92.88 73 THR A C 1
ATOM 563 O O . THR A 1 73 ? 2.907 -7.809 -0.961 1.00 92.88 73 THR A O 1
ATOM 566 N N . LEU A 1 74 ? 1.007 -6.778 -0.331 1.00 91.88 74 LEU A N 1
ATOM 567 C CA . LEU A 1 74 ? 1.379 -6.513 1.050 1.00 91.88 74 LEU A CA 1
ATOM 568 C C . LEU A 1 74 ? 0.311 -7.107 1.960 1.00 91.88 74 LEU A C 1
ATOM 570 O O . LEU A 1 74 ? -0.876 -6.846 1.774 1.00 91.88 74 LEU A O 1
ATOM 574 N N . GLU A 1 75 ? 0.731 -7.877 2.952 1.00 91.94 75 GLU A N 1
ATOM 575 C CA . GLU A 1 75 ? -0.167 -8.525 3.904 1.00 91.94 75 GLU A CA 1
ATOM 576 C C . GLU A 1 75 ? 0.364 -8.322 5.319 1.00 91.94 75 GLU A C 1
ATOM 578 O O . GLU A 1 75 ? 1.577 -8.322 5.543 1.00 91.94 75 GLU A O 1
ATOM 583 N N . GLY A 1 76 ? -0.540 -8.123 6.268 1.00 88.06 76 GLY A N 1
ATOM 584 C CA . GLY A 1 76 ? -0.196 -7.928 7.669 1.00 88.06 76 GLY A CA 1
ATOM 585 C C . GLY A 1 76 ? -1.433 -7.648 8.502 1.00 88.06 76 GLY A C 1
ATOM 586 O O . GLY A 1 76 ? -2.562 -7.876 8.065 1.00 88.06 76 GLY A O 1
ATOM 587 N N . ASP A 1 77 ? -1.229 -7.139 9.706 1.00 86.94 77 ASP A N 1
ATOM 588 C CA . ASP A 1 77 ? -2.309 -6.802 10.617 1.00 86.94 77 ASP A CA 1
ATOM 589 C C . ASP A 1 77 ? -2.010 -5.514 11.386 1.00 86.94 77 ASP A C 1
ATOM 591 O O . ASP A 1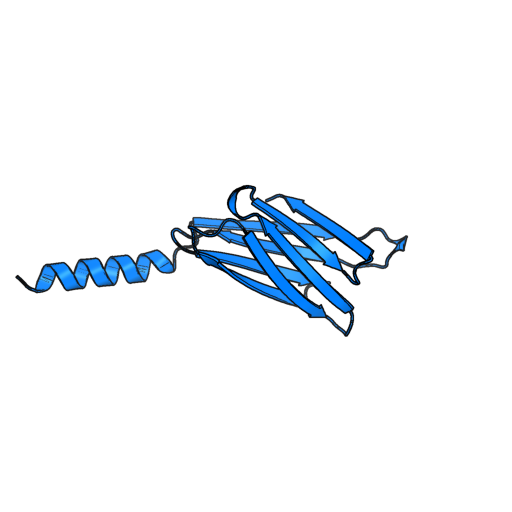 77 ? -0.858 -5.148 11.624 1.00 86.94 77 ASP A O 1
ATOM 595 N N . VAL A 1 78 ? -3.072 -4.800 11.754 1.00 82.69 78 VAL A N 1
ATOM 596 C CA . VAL A 1 78 ? -3.002 -3.661 12.673 1.00 82.69 78 VAL A CA 1
ATOM 597 C C . VAL A 1 78 ? -4.013 -3.902 13.769 1.00 82.69 78 VAL A C 1
ATOM 599 O O . VAL A 1 78 ? -5.207 -3.996 13.501 1.00 82.69 78 VAL A O 1
ATOM 602 N N . GLU A 1 79 ? -3.534 -3.996 15.008 1.00 81.81 79 GLU A N 1
ATOM 603 C CA . GLU A 1 79 ? -4.390 -4.203 16.182 1.00 81.81 79 GLU A CA 1
ATOM 604 C C . GLU A 1 79 ? -5.296 -5.447 16.042 1.00 81.81 79 GLU A C 1
ATOM 606 O O . GLU A 1 79 ? -6.452 -5.426 16.455 1.00 81.81 79 GLU A O 1
ATOM 611 N N . HIS A 1 80 ? -4.758 -6.548 15.494 1.00 82.56 80 HIS A N 1
ATOM 612 C CA . HIS A 1 80 ? -5.475 -7.804 15.200 1.00 82.56 80 HIS A CA 1
ATOM 613 C C . HIS A 1 80 ? -6.521 -7.712 14.075 1.00 82.56 80 HIS A C 1
ATOM 615 O O . HIS A 1 80 ? -7.309 -8.640 13.882 1.00 82.56 80 HIS A O 1
ATOM 621 N N . VAL A 1 81 ? -6.532 -6.621 13.307 1.00 82.19 81 VAL A N 1
ATOM 622 C CA . VAL A 1 81 ? -7.351 -6.491 12.100 1.00 82.19 81 VAL A CA 1
ATOM 623 C C . VAL A 1 81 ? -6.486 -6.826 10.885 1.00 82.19 81 VAL A C 1
ATOM 625 O O . VAL A 1 81 ? -5.506 -6.117 10.651 1.00 82.19 81 VAL A O 1
ATOM 628 N N . PRO A 1 82 ? -6.811 -7.869 10.094 1.00 86.81 82 PRO A N 1
ATOM 629 C CA . PRO A 1 82 ? -6.002 -8.234 8.940 1.00 86.81 82 PRO A CA 1
ATOM 630 C C . PRO A 1 82 ? -6.137 -7.176 7.846 1.00 86.81 82 PRO A C 1
ATOM 632 O O . PRO A 1 82 ? -7.241 -6.712 7.539 1.00 86.81 82 PRO A O 1
ATOM 635 N N . ILE A 1 83 ? -5.009 -6.805 7.253 1.00 89.25 83 ILE A N 1
ATOM 636 C CA . ILE A 1 83 ? -4.914 -5.823 6.181 1.00 89.25 83 ILE A CA 1
ATOM 637 C C . ILE A 1 83 ? -4.183 -6.463 5.013 1.00 89.25 83 ILE A C 1
ATOM 639 O O . ILE A 1 83 ? -3.084 -6.998 5.145 1.00 89.25 83 ILE A O 1
ATOM 643 N N . LEU A 1 84 ? -4.811 -6.372 3.853 1.00 91.69 84 LEU A N 1
ATOM 644 C CA . LEU A 1 84 ? -4.279 -6.839 2.587 1.00 91.69 84 LEU A CA 1
ATOM 645 C C . LEU A 1 84 ? -4.210 -5.645 1.653 1.00 91.69 84 LEU A C 1
ATOM 647 O O . LEU A 1 84 ? -5.134 -4.837 1.613 1.00 91.69 84 LEU A O 1
ATOM 651 N N . ALA A 1 85 ? -3.146 -5.525 0.882 1.00 91.38 85 ALA A N 1
ATOM 652 C CA . ALA A 1 85 ? -3.069 -4.521 -0.155 1.00 91.38 85 ALA A CA 1
ATOM 653 C C . ALA A 1 85 ? -2.442 -5.080 -1.418 1.00 91.38 85 ALA A C 1
ATOM 655 O O . ALA A 1 85 ? -1.350 -5.643 -1.393 1.00 91.38 85 ALA A O 1
ATOM 656 N N . LEU A 1 86 ? -3.136 -4.876 -2.530 1.00 93.12 86 LEU A N 1
ATOM 657 C CA . LEU A 1 86 ? -2.663 -5.214 -3.858 1.00 93.12 86 LEU A CA 1
ATOM 658 C C . LEU A 1 86 ? -2.377 -3.924 -4.617 1.00 93.12 86 LEU A C 1
ATOM 660 O O . LEU A 1 86 ? -3.282 -3.177 -4.984 1.00 93.12 86 LEU A O 1
ATOM 664 N N . CYS A 1 87 ? -1.101 -3.653 -4.846 1.00 90.94 87 CYS A N 1
ATOM 665 C CA . CYS A 1 87 ? -0.652 -2.480 -5.572 1.00 90.94 87 CYS A CA 1
ATOM 666 C C . CYS A 1 87 ? -0.257 -2.845 -6.997 1.00 90.94 87 CYS A C 1
ATOM 668 O O . CYS A 1 87 ? 0.683 -3.600 -7.212 1.00 90.94 87 CYS A O 1
ATOM 670 N N . HIS A 1 88 ? -0.948 -2.262 -7.969 1.00 91.50 88 HIS A N 1
ATOM 671 C CA . HIS A 1 88 ? -0.601 -2.296 -9.383 1.00 91.50 88 HIS A CA 1
ATOM 672 C C . HIS A 1 88 ? 0.311 -1.106 -9.688 1.00 91.50 88 HIS A C 1
ATOM 674 O O . HIS A 1 88 ? -0.143 0.038 -9.784 1.00 91.50 88 HIS A O 1
ATOM 680 N N . ILE A 1 89 ? 1.611 -1.369 -9.811 1.00 87.00 89 ILE A N 1
ATOM 681 C CA . ILE A 1 89 ? 2.651 -0.341 -9.932 1.00 87.00 89 ILE A CA 1
ATOM 682 C C . ILE A 1 89 ? 2.533 0.402 -11.270 1.00 87.00 89 ILE A C 1
ATOM 684 O O . ILE A 1 89 ? 2.604 1.631 -11.301 1.00 87.00 89 ILE A O 1
ATOM 688 N N . LYS A 1 90 ? 2.269 -0.324 -12.366 1.00 83.94 90 LYS A N 1
ATOM 689 C CA . LYS A 1 90 ? 2.057 0.265 -13.702 1.00 83.94 90 LYS A CA 1
ATOM 690 C C . LYS A 1 90 ? 0.823 1.168 -13.759 1.00 83.94 90 LYS A C 1
ATOM 692 O O . LYS A 1 90 ? 0.903 2.276 -14.286 1.00 83.94 90 LYS A O 1
ATOM 697 N N . ASP A 1 91 ? -0.283 0.715 -13.172 1.00 87.75 91 ASP A N 1
ATOM 698 C CA . ASP A 1 91 ? -1.555 1.451 -13.157 1.00 87.75 91 ASP A CA 1
ATOM 699 C C . ASP A 1 91 ? -1.616 2.524 -12.065 1.00 87.75 91 ASP A C 1
ATOM 701 O O . ASP A 1 91 ? -2.549 3.331 -12.032 1.00 87.75 91 ASP A O 1
ATOM 705 N N . LYS A 1 92 ? -0.607 2.559 -11.183 1.00 86.75 92 LYS A N 1
ATOM 706 C CA . LYS A 1 92 ? -0.505 3.472 -10.039 1.00 86.75 92 LYS A CA 1
ATOM 707 C C . LYS A 1 92 ? -1.752 3.411 -9.163 1.00 86.75 92 LYS A C 1
ATOM 709 O O . LYS A 1 92 ? -2.313 4.434 -8.759 1.00 86.75 92 LYS A O 1
ATOM 714 N N . THR A 1 93 ? -2.201 2.194 -8.881 1.00 89.94 93 THR A N 1
ATOM 715 C CA . THR A 1 93 ? -3.342 1.942 -8.002 1.00 89.94 93 THR A CA 1
ATOM 716 C C . THR A 1 93 ? -2.966 0.978 -6.896 1.00 89.94 93 THR A C 1
ATOM 718 O O . THR A 1 93 ? -2.276 0.002 -7.158 1.00 89.94 93 THR A O 1
ATOM 721 N N . CYS A 1 94 ? -3.465 1.211 -5.688 1.00 89.44 94 CYS A N 1
ATOM 722 C CA . CYS A 1 94 ? -3.416 0.250 -4.592 1.00 89.44 94 CYS A CA 1
ATOM 723 C C . CYS A 1 94 ? -4.832 -0.044 -4.110 1.00 89.44 94 CYS A C 1
ATOM 725 O O . CYS A 1 94 ? -5.546 0.863 -3.683 1.00 89.44 94 CYS A O 1
ATOM 727 N N . ASP A 1 95 ? -5.220 -1.309 -4.182 1.00 92.00 95 ASP A N 1
ATOM 728 C CA . ASP A 1 95 ? -6.460 -1.833 -3.634 1.00 92.00 95 ASP A CA 1
ATOM 729 C C . ASP A 1 95 ? -6.168 -2.356 -2.224 1.00 92.00 95 ASP A C 1
ATOM 731 O O . ASP A 1 95 ? -5.510 -3.378 -2.051 1.00 92.00 95 ASP A O 1
ATOM 735 N N . VAL A 1 96 ? -6.608 -1.616 -1.209 1.00 89.62 96 VAL A N 1
ATOM 736 C CA . VAL A 1 96 ? -6.412 -1.940 0.208 1.00 89.62 96 VAL A CA 1
ATOM 737 C C . VAL A 1 96 ? -7.691 -2.547 0.759 1.00 89.62 96 VAL A C 1
ATOM 739 O O . VAL A 1 96 ? -8.768 -1.985 0.589 1.00 89.62 96 VAL A O 1
ATOM 742 N N . THR A 1 97 ? -7.579 -3.675 1.441 1.00 89.75 97 THR A N 1
ATOM 743 C CA . THR A 1 97 ? -8.681 -4.386 2.080 1.00 89.75 97 THR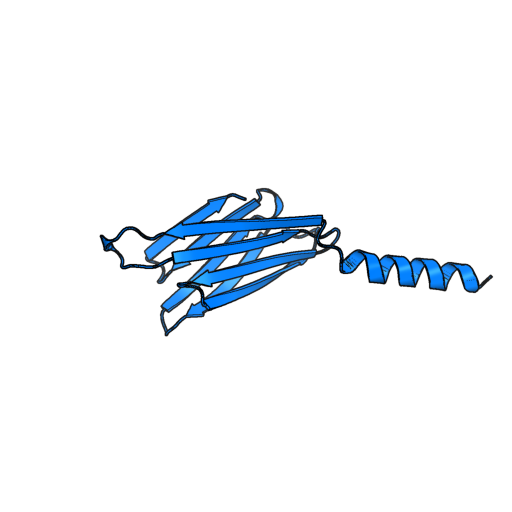 A CA 1
ATOM 744 C C . THR A 1 97 ? -8.405 -4.523 3.570 1.00 89.75 97 THR A C 1
ATOM 746 O O . THR A 1 97 ? -7.368 -5.049 3.965 1.00 89.75 97 THR A O 1
ATOM 749 N N . ILE A 1 98 ? -9.344 -4.078 4.401 1.00 85.69 98 ILE A N 1
ATOM 750 C CA . ILE A 1 98 ? -9.294 -4.198 5.862 1.00 85.69 98 ILE A CA 1
ATOM 751 C C . ILE A 1 98 ? -10.347 -5.215 6.301 1.00 85.69 98 ILE A C 1
ATOM 753 O O . ILE A 1 98 ? -11.501 -5.154 5.864 1.00 85.69 98 ILE A O 1
ATOM 757 N N . ALA A 1 99 ? -9.949 -6.156 7.158 1.00 82.81 99 ALA A N 1
ATOM 758 C CA . ALA A 1 99 ? -10.790 -7.224 7.699 1.00 82.81 99 ALA A CA 1
ATOM 759 C C . ALA A 1 99 ? -11.467 -8.121 6.639 1.00 82.81 99 ALA A C 1
ATOM 761 O O . ALA A 1 99 ? -12.427 -8.814 6.955 1.00 82.81 99 ALA A O 1
ATOM 762 N N . GLY A 1 100 ? -11.029 -8.078 5.373 1.00 78.38 100 GLY A N 1
ATOM 763 C CA . GLY A 1 100 ? -11.721 -8.738 4.256 1.00 78.38 100 GLY A CA 1
ATOM 764 C C . GLY A 1 100 ? -13.079 -8.122 3.884 1.00 78.38 100 GLY A C 1
ATOM 765 O O . GLY A 1 100 ? -13.776 -8.664 3.032 1.00 78.38 100 GLY A O 1
ATOM 766 N N . LEU A 1 101 ? -13.469 -7.008 4.512 1.00 74.75 101 LEU A N 1
ATOM 767 C CA . LEU A 1 101 ? -14.811 -6.422 4.401 1.00 74.75 101 LEU A CA 1
ATOM 768 C C . LEU A 1 101 ? -14.793 -5.023 3.787 1.00 74.75 101 LEU A C 1
ATOM 770 O O . LEU A 1 101 ? -15.723 -4.634 3.083 1.00 74.75 101 LEU A O 1
ATOM 774 N N . ILE A 1 102 ? -13.744 -4.252 4.067 1.00 79.56 102 ILE A N 1
ATOM 775 C CA . ILE A 1 102 ? -13.663 -2.841 3.706 1.00 79.56 102 ILE A CA 1
ATOM 776 C C . ILE A 1 102 ? -12.592 -2.685 2.633 1.00 79.56 102 ILE A C 1
ATOM 778 O O . ILE A 1 102 ? -11.408 -2.802 2.933 1.00 79.56 102 ILE A O 1
ATOM 782 N N . GLY A 1 103 ? -13.010 -2.424 1.396 1.00 82.75 103 GLY A N 1
ATOM 783 C CA . GLY A 1 103 ? -12.119 -2.175 0.264 1.00 82.75 103 GLY A CA 1
ATOM 784 C C . GLY A 1 103 ? -11.971 -0.684 -0.041 1.00 82.75 103 GLY A C 1
ATOM 785 O O . GLY A 1 103 ? -12.966 0.033 -0.158 1.00 82.75 103 GLY A O 1
ATOM 786 N N . ALA A 1 104 ? -10.738 -0.225 -0.220 1.00 84.56 104 ALA A N 1
ATOM 787 C CA . ALA A 1 104 ? -10.396 1.122 -0.651 1.00 84.56 104 ALA A CA 1
ATOM 788 C C . ALA A 1 104 ? -9.458 1.058 -1.859 1.00 84.56 104 ALA A C 1
ATOM 790 O O . ALA A 1 104 ? -8.361 0.511 -1.776 1.00 84.56 104 ALA A O 1
ATOM 791 N N . LYS A 1 105 ? -9.872 1.658 -2.977 1.00 89.56 105 LYS A N 1
ATOM 792 C CA . LYS A 1 105 ? -9.031 1.804 -4.169 1.00 89.56 105 LYS A CA 1
ATOM 793 C C . LYS A 1 105 ? -8.380 3.180 -4.177 1.00 89.56 105 LYS A C 1
ATOM 795 O O . LYS A 1 105 ? -9.049 4.194 -4.376 1.00 89.56 105 LYS A O 1
ATOM 800 N N . LEU A 1 106 ? -7.070 3.216 -3.975 1.00 86.12 106 LEU A N 1
ATOM 801 C CA . LEU A 1 106 ? -6.261 4.431 -3.967 1.00 86.12 106 LEU A CA 1
ATOM 802 C C . LEU A 1 106 ? -5.572 4.585 -5.322 1.00 86.12 106 LEU A C 1
ATOM 804 O O . LEU A 1 106 ? -4.798 3.720 -5.719 1.00 86.12 106 LEU A O 1
ATOM 808 N N . LYS A 1 107 ? -5.847 5.683 -6.034 1.00 88.38 107 LYS A N 1
ATOM 809 C CA . LYS A 1 107 ? -5.207 6.015 -7.317 1.00 88.38 107 LYS A CA 1
ATOM 810 C C . LYS A 1 107 ? -4.243 7.187 -7.142 1.00 88.38 107 LYS A C 1
ATOM 812 O O . LYS A 1 107 ? -4.641 8.244 -6.643 1.00 88.38 107 LYS A O 1
ATOM 817 N N . PHE A 1 108 ? -2.992 6.999 -7.546 1.00 82.31 108 PHE A N 1
ATOM 818 C CA . PHE A 1 108 ? -1.914 7.972 -7.359 1.00 82.31 108 PHE A CA 1
ATOM 819 C C . PHE A 1 108 ? -1.807 8.968 -8.515 1.00 82.31 108 PHE A C 1
ATOM 821 O O . PHE A 1 108 ? -1.837 8.549 -9.692 1.00 82.31 108 PHE A O 1
#

Organism: NCBI:txid2029166

Secondary structure (DSSP, 8-state):
--HHHHHHHHHHHHHTT-EEEEEEEEEE--GGG-S-EEEEEEEEESSEEEEEEEETTEEEEEEEEETT-SEEEEEEEETTEEEEEEEETTTTEEEEEETTTEEEEEE-

Foldseek 3Di:
DPPVVVVVVVVVVVQQPDQPDKDKDWDFDDPVVHGKIKIWMWGDGPFKIKIWIAIPNHTFWIDMDTPPDQWDWTWGDDPNWTKIWIAGVVQQWIWIDTNVPDTDITHD

Radius of gyration: 17.06 Å; chains: 1; bounding box: 63×20×34 Å

Sequence (108 aa):
MFKNFLVIALALSLSACVTLYSKTREWKAPRIVGDYTVSATMNVGLLITDVTISVNGRQALAGQSWFWSDTLTLEGDVEHVPILALCHIKDKTCDVTIAGLIGAKLKF

pLDDT: mean 79.99, std 14.12, range [44.03, 93.12]